Protein AF-A0A0L8L5D1-F1 (afdb_monomer_lite)

Structure (mmCIF, N/CA/C/O backbone):
data_AF-A0A0L8L5D1-F1
#
_entry.id   AF-A0A0L8L5D1-F1
#
loop_
_atom_site.group_PDB
_atom_site.id
_atom_site.type_symbol
_atom_site.label_atom_id
_atom_site.label_alt_id
_atom_site.label_comp_id
_atom_site.label_asym_id
_atom_site.label_entity_id
_atom_site.label_seq_id
_atom_site.pdbx_PDB_ins_code
_atom_site.Cartn_x
_atom_site.Cartn_y
_atom_site.Cartn_z
_atom_site.occupancy
_atom_site.B_iso_or_equiv
_atom_site.auth_seq_id
_atom_site.auth_comp_id
_atom_site.auth_asym_id
_atom_site.auth_atom_id
_atom_site.pdbx_PDB_model_num
ATOM 1 N N . MET A 1 1 ? 8.737 0.289 17.041 1.00 40.00 1 MET A N 1
ATOM 2 C CA . MET A 1 1 ? 8.626 -1.173 17.223 1.00 40.00 1 MET A CA 1
ATOM 3 C C . MET A 1 1 ? 8.169 -1.711 15.880 1.00 40.00 1 MET A C 1
ATOM 5 O O . MET A 1 1 ? 7.091 -1.325 15.455 1.00 40.00 1 MET A O 1
ATOM 9 N N . ILE A 1 2 ? 9.018 -2.438 15.153 1.00 45.38 2 ILE A N 1
ATOM 10 C CA . ILE A 1 2 ? 8.610 -3.098 13.904 1.00 45.38 2 ILE A CA 1
ATOM 11 C C . ILE A 1 2 ? 7.934 -4.400 14.345 1.00 45.38 2 ILE A C 1
ATOM 13 O O . ILE A 1 2 ? 8.530 -5.145 15.118 1.00 45.38 2 ILE A O 1
ATOM 17 N N . GLY A 1 3 ? 6.663 -4.572 13.978 1.00 55.28 3 GLY A N 1
ATOM 18 C CA . GLY A 1 3 ? 5.807 -5.661 14.449 1.00 55.28 3 GLY A CA 1
ATOM 19 C C . GLY A 1 3 ? 6.296 -7.039 14.019 1.00 55.28 3 GLY A C 1
ATOM 20 O O . GLY A 1 3 ? 6.931 -7.182 12.976 1.00 55.28 3 GLY A O 1
ATOM 21 N N . GLU A 1 4 ? 5.996 -8.046 14.832 1.00 66.75 4 GLU A N 1
ATOM 22 C CA . GLU A 1 4 ? 6.260 -9.446 14.509 1.00 66.75 4 GLU A CA 1
ATOM 23 C C . GLU A 1 4 ? 5.392 -9.883 13.317 1.00 66.75 4 GLU A C 1
ATOM 25 O O . GLU A 1 4 ? 4.226 -9.479 13.196 1.00 66.75 4 GLU A O 1
ATOM 30 N N . THR A 1 5 ? 5.969 -10.695 12.427 1.00 70.81 5 THR A N 1
ATOM 31 C CA . THR A 1 5 ? 5.208 -11.393 11.386 1.00 70.81 5 THR A CA 1
ATOM 32 C C . THR A 1 5 ? 4.150 -12.264 12.058 1.00 70.81 5 THR A C 1
ATOM 34 O O . THR A 1 5 ? 4.459 -12.998 12.997 1.00 70.81 5 THR A O 1
ATOM 37 N N . THR A 1 6 ? 2.903 -12.179 11.599 1.00 71.44 6 THR A N 1
ATOM 38 C CA . THR A 1 6 ? 1.758 -12.850 12.222 1.00 71.44 6 THR A CA 1
ATOM 39 C C . THR A 1 6 ? 0.976 -13.672 11.206 1.00 71.44 6 THR A C 1
ATOM 41 O O . THR A 1 6 ? 0.860 -13.294 10.039 1.00 71.44 6 THR A O 1
ATOM 44 N N . GLU A 1 7 ? 0.403 -14.794 11.645 1.00 77.12 7 GLU A N 1
ATOM 45 C CA . GLU A 1 7 ? -0.568 -15.520 10.830 1.00 77.12 7 GLU A CA 1
ATOM 46 C C . GLU A 1 7 ? -1.832 -14.669 10.682 1.00 77.12 7 GLU A C 1
ATOM 48 O O . GLU A 1 7 ? -2.604 -14.488 11.624 1.00 77.12 7 GLU A O 1
ATOM 53 N N . TYR A 1 8 ? -2.061 -14.157 9.476 1.00 83.44 8 TYR A N 1
ATOM 54 C CA . TYR A 1 8 ? -3.227 -13.341 9.169 1.00 83.44 8 TYR A CA 1
ATOM 55 C C . TYR A 1 8 ? -4.131 -14.022 8.150 1.00 83.44 8 TYR A C 1
ATOM 57 O O . TYR A 1 8 ? -3.659 -14.545 7.138 1.00 83.44 8 TYR A O 1
ATOM 65 N N . ARG A 1 9 ? -5.444 -13.986 8.405 1.00 84.25 9 ARG A N 1
ATOM 66 C CA . ARG A 1 9 ? -6.474 -14.483 7.488 1.00 84.25 9 ARG A CA 1
ATOM 67 C C . ARG A 1 9 ? -7.311 -13.321 6.978 1.00 84.25 9 ARG A C 1
ATOM 69 O O . ARG A 1 9 ? -8.238 -12.885 7.650 1.00 84.25 9 ARG A O 1
ATOM 76 N N . MET A 1 10 ? -6.994 -12.861 5.776 1.00 85.50 10 MET A N 1
ATOM 77 C CA . MET A 1 10 ? -7.782 -11.863 5.056 1.00 85.50 10 MET A CA 1
ATOM 78 C C . MET A 1 10 ? -9.143 -12.449 4.671 1.00 85.50 10 MET A C 1
ATOM 80 O O . MET A 1 10 ? -9.191 -13.558 4.143 1.00 85.50 10 MET A O 1
ATOM 84 N N . VAL A 1 11 ? -10.226 -11.699 4.876 1.00 83.06 11 VAL A N 1
ATOM 85 C CA . VAL A 1 11 ? -11.574 -12.032 4.401 1.00 83.06 11 VAL A CA 1
ATOM 86 C C . VAL A 1 11 ? -11.822 -11.342 3.064 1.00 83.06 11 VAL A C 1
ATOM 88 O O . VAL A 1 11 ? -11.838 -10.115 2.980 1.00 83.06 11 VAL A O 1
ATOM 91 N N . VAL A 1 12 ? -12.065 -12.139 2.027 1.00 75.06 12 VAL A N 1
ATOM 92 C CA . VAL A 1 12 ? -12.440 -11.679 0.685 1.00 75.06 12 VAL A CA 1
ATOM 93 C C . VAL A 1 12 ? -13.871 -12.145 0.404 1.00 75.06 12 VAL A C 1
ATOM 95 O O . VAL A 1 12 ? -14.215 -13.301 0.649 1.00 75.06 12 VAL A O 1
ATOM 98 N N . HIS A 1 13 ? -14.736 -11.235 -0.057 1.00 67.00 13 HIS A N 1
ATOM 99 C CA . HIS A 1 13 ? -16.144 -11.517 -0.388 1.00 67.00 13 HIS A CA 1
ATOM 100 C C . HIS A 1 13 ? -16.945 -12.250 0.711 1.00 67.00 13 HIS A C 1
ATOM 102 O O . HIS A 1 13 ? -17.758 -13.123 0.427 1.00 67.00 13 HIS A O 1
ATOM 108 N N . GLY A 1 14 ? -16.731 -11.886 1.978 1.00 59.34 14 GLY A N 1
ATOM 109 C CA . GLY A 1 14 ? -17.572 -12.304 3.107 1.00 59.34 14 GLY A CA 1
ATOM 110 C C . GLY A 1 14 ? -17.258 -13.670 3.725 1.00 59.34 14 GLY A C 1
ATOM 111 O O . GLY A 1 14 ? -17.608 -13.869 4.882 1.00 59.34 14 GLY A O 1
ATOM 112 N N . GLU A 1 15 ? -16.563 -14.581 3.033 1.00 60.88 15 GLU A N 1
ATOM 113 C CA . GLU A 1 15 ? -16.308 -15.933 3.573 1.00 60.88 15 GLU A CA 1
ATOM 114 C C . GLU A 1 15 ? -14.937 -16.533 3.223 1.00 60.88 15 GLU A C 1
ATOM 116 O O . GLU A 1 15 ? -14.437 -17.378 3.972 1.00 60.88 15 GLU A O 1
ATOM 121 N N . GLN A 1 16 ? -14.282 -16.112 2.134 1.00 65.25 16 GLN A N 1
ATOM 122 C CA . GLN A 1 16 ? -12.987 -16.688 1.770 1.00 65.25 16 GLN A CA 1
ATOM 123 C C . GLN A 1 16 ? -11.878 -16.126 2.652 1.00 65.25 16 GLN A C 1
ATOM 125 O O . GLN A 1 16 ? -11.657 -14.918 2.701 1.00 65.25 16 GLN A O 1
ATOM 130 N N . ARG A 1 17 ? -11.175 -17.028 3.344 1.00 72.44 17 ARG A N 1
ATOM 131 C CA . ARG A 1 17 ? -10.034 -16.706 4.200 1.00 72.44 17 ARG A CA 1
ATOM 132 C C . ARG A 1 17 ? -8.734 -17.051 3.490 1.00 72.44 17 ARG A C 1
ATOM 134 O O . ARG A 1 17 ? -8.487 -18.220 3.207 1.00 72.44 17 ARG A O 1
ATOM 141 N N . TYR A 1 18 ? -7.900 -16.045 3.265 1.00 76.69 18 TYR A N 1
ATOM 142 C CA . TYR A 1 18 ? -6.585 -16.198 2.649 1.00 76.69 18 TYR A CA 1
ATOM 143 C C . TYR A 1 18 ? -5.491 -15.961 3.679 1.00 76.69 18 TYR A C 1
ATOM 145 O O . TYR A 1 18 ? -5.467 -14.914 4.327 1.00 76.69 18 TYR A O 1
ATOM 153 N N . THR A 1 19 ? -4.589 -16.931 3.823 1.00 81.56 19 THR A N 1
ATOM 154 C CA . THR A 1 19 ? -3.395 -16.770 4.656 1.00 81.56 19 THR A CA 1
ATOM 155 C C . THR A 1 19 ? -2.432 -15.810 3.973 1.00 81.56 19 THR A C 1
ATOM 157 O O . THR A 1 19 ? -2.063 -16.032 2.820 1.00 81.56 19 THR A O 1
ATOM 160 N N . VAL A 1 20 ? -2.003 -14.769 4.687 1.00 85.00 20 VAL A N 1
ATOM 161 C CA . VAL A 1 20 ? -0.993 -13.827 4.197 1.00 85.00 20 VAL A CA 1
ATOM 162 C C . VAL A 1 20 ? 0.320 -14.074 4.950 1.00 85.00 20 VAL A C 1
ATOM 164 O O . VAL A 1 20 ? 0.371 -13.786 6.145 1.00 85.00 20 VAL A O 1
ATOM 167 N N . PRO A 1 21 ? 1.355 -14.640 4.296 1.00 71.69 21 PRO A N 1
ATOM 168 C CA . PRO A 1 21 ? 2.556 -15.138 4.976 1.00 71.69 21 PRO A CA 1
ATOM 169 C C . PRO A 1 21 ? 3.425 -14.035 5.600 1.00 71.69 21 PRO A C 1
ATOM 171 O O . PRO A 1 21 ? 4.109 -14.298 6.582 1.00 71.69 21 PRO A O 1
ATOM 174 N N . ASP A 1 22 ? 3.338 -12.803 5.091 1.00 81.75 22 ASP A N 1
ATOM 175 C CA . ASP A 1 22 ? 4.170 -11.667 5.514 1.00 81.75 22 ASP A CA 1
ATOM 176 C C . ASP A 1 22 ? 3.340 -10.520 6.111 1.00 81.75 22 ASP A C 1
ATOM 178 O O . ASP A 1 22 ? 3.638 -9.336 5.939 1.00 81.75 22 ASP A O 1
ATOM 182 N N . ALA A 1 23 ? 2.240 -10.863 6.782 1.00 91.25 23 ALA A N 1
ATOM 183 C CA . ALA A 1 23 ? 1.441 -9.888 7.504 1.00 91.25 23 ALA A CA 1
ATOM 184 C C . ALA A 1 23 ? 2.157 -9.436 8.783 1.00 91.25 23 ALA A C 1
ATOM 186 O O . ALA A 1 23 ? 2.740 -10.240 9.506 1.00 91.25 23 ALA A O 1
ATOM 187 N N . ILE A 1 24 ? 2.092 -8.142 9.081 1.00 93.69 24 ILE A N 1
ATOM 188 C CA . ILE A 1 24 ? 2.806 -7.511 10.190 1.00 93.69 24 ILE A CA 1
ATOM 189 C C . ILE A 1 24 ? 1.785 -6.920 11.149 1.00 93.69 24 ILE A C 1
ATOM 191 O O . ILE A 1 24 ? 1.000 -6.053 10.759 1.00 93.69 24 ILE A O 1
ATOM 195 N N . GLN A 1 25 ? 1.816 -7.324 12.419 1.00 94.62 25 GLN A N 1
ATOM 196 C CA . GLN A 1 25 ? 1.005 -6.669 13.446 1.00 94.62 25 GLN A CA 1
ATOM 197 C C . GLN A 1 25 ? 1.580 -5.274 13.740 1.00 94.62 25 GLN A C 1
ATOM 199 O O . GLN A 1 25 ? 2.510 -5.120 14.529 1.00 94.62 25 GLN A O 1
ATOM 204 N N . ALA A 1 26 ? 1.045 -4.240 13.093 1.00 94.88 26 ALA A N 1
ATOM 205 C CA . ALA A 1 26 ? 1.592 -2.886 13.171 1.00 94.88 26 ALA A CA 1
ATOM 206 C C . ALA A 1 26 ? 1.163 -2.132 14.447 1.00 94.88 26 ALA A C 1
ATOM 208 O O . ALA A 1 26 ? 1.912 -1.297 14.952 1.00 94.88 26 ALA A O 1
ATOM 209 N N . ALA A 1 27 ? -0.022 -2.440 14.980 1.00 95.94 27 ALA A N 1
ATOM 210 C CA . ALA A 1 27 ? -0.544 -1.957 16.264 1.00 95.94 27 ALA A CA 1
ATOM 211 C C . ALA A 1 27 ? -1.617 -2.936 16.783 1.00 95.94 27 ALA A C 1
ATOM 213 O O . ALA A 1 27 ? -2.101 -3.738 15.987 1.00 95.94 27 ALA A O 1
ATOM 214 N N . PRO A 1 28 ? -2.025 -2.920 18.068 1.00 95.25 28 PRO A N 1
ATOM 215 C CA . PRO A 1 28 ? -3.078 -3.812 18.564 1.00 95.25 28 PRO A CA 1
ATOM 216 C C . PRO A 1 28 ? -4.349 -3.759 17.701 1.00 95.25 28 PRO A C 1
ATOM 218 O O . PRO A 1 28 ? -4.919 -2.691 17.499 1.00 95.25 28 PRO A O 1
ATOM 221 N N . GLY A 1 29 ? -4.764 -4.912 17.165 1.00 94.62 29 GLY A N 1
ATOM 222 C CA . GLY A 1 29 ? -5.951 -5.033 16.310 1.00 94.62 29 GLY A CA 1
ATOM 223 C C . GLY A 1 29 ? -5.772 -4.613 14.842 1.00 94.62 29 GLY A C 1
ATOM 224 O O . GLY A 1 29 ? -6.668 -4.852 14.032 1.00 94.62 29 GLY A O 1
ATOM 225 N N . LEU A 1 30 ? -4.610 -4.052 14.483 1.00 96.81 30 LEU A N 1
ATOM 226 C CA . LEU A 1 30 ? -4.277 -3.563 13.142 1.00 96.81 30 LEU A CA 1
ATOM 227 C C . LEU A 1 30 ? -3.089 -4.313 12.533 1.00 96.81 30 LEU A C 1
ATOM 229 O O . LEU A 1 30 ? -2.010 -4.412 13.125 1.00 96.81 30 LEU A O 1
ATOM 233 N N . VAL A 1 31 ? -3.274 -4.783 11.306 1.00 95.94 31 VAL A N 1
ATOM 234 C CA . VAL A 1 31 ? -2.303 -5.586 10.560 1.00 95.94 31 VAL A CA 1
ATOM 235 C C . VAL A 1 31 ? -1.975 -4.888 9.245 1.00 95.94 31 VAL A C 1
ATOM 237 O O . VAL A 1 31 ? -2.877 -4.455 8.539 1.00 95.94 31 VAL A O 1
ATOM 240 N N . VAL A 1 32 ? -0.697 -4.785 8.890 1.00 95.50 32 VAL A N 1
ATOM 241 C CA . VAL A 1 32 ? -0.258 -4.332 7.562 1.00 95.50 32 VAL A CA 1
ATOM 242 C C . VAL A 1 32 ? 0.151 -5.546 6.754 1.00 95.50 32 VAL A C 1
ATOM 244 O O . VAL A 1 32 ? 0.928 -6.371 7.228 1.00 95.50 32 VAL A O 1
ATOM 247 N N . PHE A 1 33 ? -0.360 -5.666 5.536 1.00 93.31 33 PHE A N 1
ATOM 248 C CA . PHE A 1 33 ? -0.059 -6.809 4.684 1.00 93.31 33 PHE A CA 1
ATOM 249 C C . PHE A 1 33 ? -0.107 -6.439 3.205 1.00 93.31 33 PHE A C 1
ATOM 251 O O . PHE A 1 33 ? -0.739 -5.455 2.818 1.00 93.31 33 PHE A O 1
ATOM 258 N N . ARG A 1 34 ? 0.545 -7.246 2.368 1.00 91.06 34 ARG A N 1
ATOM 259 C CA . ARG A 1 34 ? 0.420 -7.151 0.914 1.00 91.06 34 ARG A CA 1
ATOM 260 C C . ARG A 1 34 ? -0.627 -8.147 0.420 1.00 91.06 34 ARG A C 1
ATOM 262 O O . ARG A 1 34 ? -0.609 -9.315 0.796 1.00 91.06 34 ARG A O 1
ATOM 269 N N . MET A 1 35 ? -1.529 -7.694 -0.440 1.00 89.31 35 MET A N 1
ATOM 270 C CA . MET A 1 35 ? -2.556 -8.521 -1.060 1.00 89.31 35 MET A CA 1
ATOM 271 C C . MET A 1 35 ? -1.914 -9.613 -1.943 1.00 89.31 35 MET A C 1
ATOM 273 O O . MET A 1 35 ? -1.084 -9.277 -2.798 1.00 89.31 35 MET A O 1
ATOM 277 N N . PRO A 1 36 ? -2.295 -10.893 -1.784 1.00 87.44 36 PRO A N 1
ATOM 278 C CA . PRO A 1 36 ? -1.802 -12.007 -2.601 1.00 87.44 36 PRO A CA 1
ATOM 279 C C . PRO A 1 36 ? -2.067 -11.829 -4.101 1.00 87.44 36 PRO A C 1
ATOM 281 O O . PRO A 1 36 ? -3.131 -11.340 -4.481 1.00 87.44 36 PRO A O 1
ATOM 284 N N . ASN A 1 37 ? -1.110 -12.201 -4.959 1.00 86.75 37 ASN A N 1
ATOM 285 C CA . ASN A 1 37 ? -1.153 -11.934 -6.409 1.00 86.75 37 ASN A CA 1
ATOM 286 C C . ASN A 1 37 ? -2.343 -12.587 -7.131 1.00 86.75 37 ASN A C 1
ATOM 288 O O . ASN A 1 37 ? -2.786 -12.076 -8.147 1.00 86.75 37 ASN A O 1
ATOM 292 N N . ASP A 1 38 ? -2.918 -13.658 -6.594 1.00 83.75 38 ASP A N 1
ATOM 293 C CA . ASP A 1 38 ? -4.122 -14.301 -7.129 1.00 83.75 38 ASP A CA 1
ATOM 294 C C . ASP A 1 38 ? -5.424 -13.535 -6.811 1.00 83.75 38 ASP A C 1
ATOM 296 O O . ASP A 1 38 ? -6.502 -13.935 -7.249 1.00 83.75 38 ASP A O 1
ATOM 300 N N . GLN A 1 39 ? -5.336 -12.424 -6.071 1.00 85.50 39 GLN A N 1
ATOM 301 C CA . GLN A 1 39 ? -6.468 -11.589 -5.673 1.00 85.50 39 GLN A CA 1
ATOM 302 C C . GLN A 1 39 ? -6.459 -10.229 -6.383 1.00 85.50 39 GLN A C 1
ATOM 304 O O . GLN A 1 39 ? -5.442 -9.525 -6.410 1.00 85.50 39 GLN A O 1
ATOM 309 N N . SER A 1 40 ? -7.631 -9.841 -6.904 1.00 84.12 40 SER A N 1
ATOM 310 C CA . SER A 1 40 ? -7.930 -8.535 -7.515 1.00 84.12 40 SER A CA 1
ATOM 311 C C . SER A 1 40 ? -6.864 -8.055 -8.507 1.00 84.12 40 SER A C 1
ATOM 313 O O . SER A 1 40 ? -6.131 -7.103 -8.234 1.00 84.12 40 SER A O 1
ATOM 315 N N . ILE A 1 41 ? -6.807 -8.703 -9.676 1.00 88.81 41 ILE A N 1
ATOM 316 C CA . ILE A 1 41 ? -5.770 -8.481 -10.701 1.00 88.81 41 ILE A CA 1
ATOM 317 C C . ILE A 1 41 ? -5.639 -7.031 -11.179 1.00 88.81 41 ILE A C 1
ATOM 319 O O . ILE A 1 41 ? -4.551 -6.622 -11.551 1.00 88.81 41 ILE A O 1
ATOM 323 N N . ASN A 1 42 ? -6.724 -6.256 -11.111 1.00 89.94 42 ASN A N 1
ATOM 324 C CA . ASN A 1 42 ? -6.803 -4.871 -11.583 1.00 89.94 42 ASN A CA 1
ATOM 325 C C . ASN A 1 42 ? -6.544 -3.841 -10.465 1.00 89.94 42 ASN A C 1
ATOM 327 O O . ASN A 1 42 ? -6.757 -2.647 -10.666 1.00 89.94 42 ASN A O 1
ATOM 331 N N . CYS A 1 43 ? -6.182 -4.281 -9.256 1.00 89.69 43 CYS A N 1
ATOM 332 C CA . CYS A 1 43 ? -5.966 -3.392 -8.119 1.00 89.69 43 CYS A CA 1
ATOM 333 C C . CYS A 1 43 ? -4.461 -3.155 -7.903 1.00 89.69 43 CYS A C 1
ATOM 335 O O . CYS A 1 43 ? -3.776 -4.063 -7.416 1.00 89.69 43 CYS A O 1
ATOM 337 N N . PRO A 1 44 ? -3.940 -1.956 -8.235 1.00 90.31 44 PRO A N 1
ATOM 338 C CA . PRO A 1 44 ? -2.517 -1.651 -8.105 1.00 90.31 44 PRO A CA 1
ATOM 339 C C . PRO A 1 44 ? -2.110 -1.341 -6.657 1.00 90.31 44 PRO A C 1
ATOM 341 O O . PRO A 1 44 ? -0.950 -1.536 -6.303 1.00 90.31 44 PRO A O 1
ATOM 344 N N . ALA A 1 45 ? -3.036 -0.901 -5.799 1.00 91.88 45 ALA A N 1
ATOM 345 C CA . ALA A 1 45 ? -2.785 -0.677 -4.376 1.00 91.88 45 ALA A CA 1
ATOM 346 C C . ALA A 1 45 ? -2.743 -2.023 -3.634 1.00 91.88 45 ALA A C 1
ATOM 348 O O . ALA A 1 45 ? -3.750 -2.550 -3.142 1.00 91.88 45 ALA A O 1
ATOM 349 N N . ARG A 1 46 ? -1.553 -2.633 -3.630 1.00 91.81 46 ARG A N 1
ATOM 350 C CA . ARG A 1 46 ? -1.342 -3.979 -3.086 1.00 91.81 46 ARG A CA 1
ATOM 351 C C . ARG A 1 46 ? -1.174 -3.976 -1.572 1.00 91.81 46 ARG A C 1
ATOM 353 O O . ARG A 1 46 ? -1.485 -4.990 -0.956 1.00 91.81 46 ARG A O 1
ATOM 360 N N . TRP A 1 47 ? -0.714 -2.887 -0.963 1.00 93.56 47 TRP A N 1
ATOM 361 C CA . TRP A 1 47 ? -0.562 -2.809 0.489 1.00 93.56 47 TRP A CA 1
ATOM 362 C C . TRP A 1 47 ? -1.890 -2.458 1.156 1.00 93.56 47 TRP A C 1
ATOM 364 O O . TRP A 1 47 ? -2.656 -1.633 0.664 1.00 93.56 47 TRP A O 1
ATOM 374 N N . ARG A 1 48 ? -2.189 -3.122 2.270 1.00 94.44 48 ARG A N 1
ATOM 375 C CA . ARG A 1 48 ? -3.460 -3.025 2.987 1.00 94.44 48 ARG A CA 1
ATOM 376 C C . ARG A 1 48 ? -3.217 -2.807 4.466 1.00 94.44 48 ARG A C 1
ATOM 378 O O . ARG A 1 48 ? -2.298 -3.388 5.042 1.00 94.44 48 ARG A O 1
ATOM 385 N N . ILE A 1 49 ? -4.111 -2.038 5.073 1.00 96.50 49 ILE A N 1
ATOM 386 C CA . ILE A 1 49 ? -4.310 -2.024 6.517 1.00 96.50 49 ILE A CA 1
ATOM 387 C C . ILE A 1 49 ? -5.551 -2.864 6.800 1.00 96.50 49 ILE A C 1
ATOM 389 O O . ILE A 1 49 ? -6.638 -2.546 6.322 1.00 96.50 49 ILE A O 1
ATOM 393 N N . GLY A 1 50 ? -5.384 -3.950 7.540 1.00 94.81 50 GLY A N 1
ATOM 394 C CA . GLY A 1 50 ? -6.435 -4.875 7.932 1.00 94.81 50 GLY A CA 1
ATOM 395 C C . GLY A 1 50 ? -6.775 -4.784 9.410 1.00 94.81 50 GLY A C 1
ATOM 396 O O . GLY A 1 50 ? -5.911 -4.561 10.256 1.00 94.81 50 GLY A O 1
ATOM 397 N N . HIS A 1 51 ? -8.040 -5.028 9.716 1.00 94.81 51 HIS A N 1
ATOM 398 C CA . HIS A 1 51 ? -8.496 -5.403 11.042 1.00 94.81 51 HIS A CA 1
ATOM 399 C C . HIS A 1 51 ? -8.083 -6.847 11.346 1.00 94.81 51 HIS A C 1
ATOM 401 O O . HIS A 1 51 ? -8.035 -7.678 10.431 1.00 94.81 51 HIS A O 1
ATOM 407 N N . HIS A 1 52 ? -7.837 -7.165 12.616 1.00 91.62 52 HIS A N 1
ATOM 408 C CA . HIS A 1 52 ? -7.455 -8.509 13.061 1.00 91.62 52 HIS A CA 1
ATOM 409 C C . HIS A 1 52 ? -8.494 -9.600 12.724 1.00 91.62 52 HIS A C 1
ATOM 411 O O . HIS A 1 52 ? -8.112 -10.750 12.523 1.00 91.62 52 HIS A O 1
ATOM 417 N N . ASP A 1 53 ? -9.767 -9.237 12.535 1.00 90.12 53 ASP A N 1
ATOM 418 C CA . ASP A 1 53 ? -10.816 -10.154 12.045 1.00 90.12 53 ASP A CA 1
ATOM 419 C C . ASP A 1 53 ? -10.750 -10.451 10.533 1.00 90.12 53 ASP A C 1
ATOM 421 O O . ASP A 1 53 ? -11.586 -11.179 9.994 1.00 90.12 53 ASP A O 1
ATOM 425 N N . GLY A 1 54 ? -9.776 -9.882 9.819 1.00 88.69 54 GLY A N 1
ATOM 426 C CA . GLY A 1 54 ? -9.521 -10.178 8.408 1.00 88.69 54 GLY A CA 1
ATOM 427 C C . GLY A 1 54 ? -10.052 -9.147 7.411 1.00 88.69 54 GLY A C 1
ATOM 428 O O . GLY A 1 54 ? -9.794 -9.270 6.215 1.00 88.69 54 GLY A O 1
ATOM 429 N N . ARG A 1 55 ? -10.793 -8.129 7.858 1.00 89.75 55 ARG A N 1
ATOM 430 C CA . ARG A 1 55 ? -11.368 -7.105 6.969 1.00 89.75 55 ARG A CA 1
ATOM 431 C C . ARG A 1 55 ? -10.361 -6.009 6.646 1.00 89.75 55 ARG A C 1
ATOM 433 O O . ARG A 1 55 ? -9.672 -5.531 7.540 1.00 89.75 55 ARG A O 1
ATOM 440 N N . ALA A 1 56 ? -10.314 -5.567 5.393 1.00 91.94 56 ALA A N 1
ATOM 441 C CA . ALA A 1 56 ? -9.516 -4.406 5.009 1.00 91.94 56 ALA A CA 1
ATOM 442 C C . ALA A 1 56 ? -10.176 -3.103 5.494 1.00 91.94 56 ALA A C 1
ATOM 444 O O . ALA A 1 56 ? -11.380 -2.918 5.335 1.00 91.94 56 ALA A O 1
ATOM 445 N N . ILE A 1 57 ? -9.369 -2.210 6.063 1.00 94.75 57 ILE A N 1
ATOM 446 C CA . ILE A 1 57 ? -9.742 -0.857 6.496 1.00 94.75 57 ILE A CA 1
ATOM 447 C C . ILE A 1 57 ? -9.313 0.162 5.438 1.00 94.75 57 ILE A C 1
ATOM 449 O O . ILE A 1 57 ? -10.084 1.049 5.104 1.00 94.75 57 ILE A O 1
ATOM 453 N N . ALA A 1 58 ? -8.095 0.038 4.903 1.00 95.94 58 ALA A N 1
ATOM 454 C CA . ALA A 1 58 ? -7.559 0.951 3.893 1.00 95.94 58 ALA A CA 1
ATOM 455 C C . ALA A 1 58 ? -6.561 0.245 2.963 1.00 95.94 58 ALA A C 1
ATOM 457 O O . ALA A 1 58 ? -6.066 -0.846 3.274 1.00 95.94 58 ALA A O 1
ATOM 458 N N . GLU A 1 59 ? -6.255 0.873 1.830 1.00 95.00 59 GLU A N 1
ATOM 459 C CA . GLU A 1 59 ? -5.230 0.442 0.874 1.00 95.00 59 GLU A CA 1
ATOM 460 C C . GLU A 1 59 ? -4.200 1.533 0.598 1.00 95.00 59 GLU A C 1
ATOM 462 O O . GLU A 1 59 ? -4.505 2.711 0.726 1.00 95.00 59 GLU A O 1
ATOM 467 N N . ALA A 1 60 ? -2.989 1.132 0.219 1.00 94.25 60 ALA A N 1
ATOM 468 C CA . ALA A 1 60 ? -1.904 2.028 -0.149 1.00 94.25 60 ALA A CA 1
ATOM 469 C C . ALA A 1 60 ? -1.069 1.436 -1.292 1.00 94.25 60 ALA A C 1
ATOM 471 O O . ALA A 1 60 ? -0.959 0.214 -1.459 1.00 94.25 60 ALA A O 1
ATOM 472 N N . MET A 1 61 ? -0.440 2.318 -2.068 1.00 91.00 61 MET A N 1
ATOM 473 C CA . MET A 1 61 ? 0.486 1.927 -3.135 1.00 91.00 61 MET A CA 1
ATOM 474 C C . MET A 1 61 ? 1.796 1.367 -2.579 1.00 91.00 61 MET A C 1
ATOM 476 O O . MET A 1 61 ? 2.320 0.396 -3.119 1.00 91.00 61 MET A O 1
ATOM 480 N N . ARG A 1 62 ? 2.297 1.952 -1.485 1.00 91.00 62 ARG A N 1
ATOM 481 C CA . ARG A 1 62 ? 3.583 1.613 -0.866 1.00 91.00 62 ARG A CA 1
ATOM 482 C C . ARG A 1 62 ? 3.396 1.098 0.554 1.00 91.00 62 ARG A C 1
ATOM 484 O O . ARG A 1 62 ? 2.476 1.502 1.268 1.00 91.00 62 ARG A O 1
ATOM 491 N N . ARG A 1 63 ? 4.333 0.256 0.995 1.00 91.75 63 ARG A N 1
ATOM 492 C CA . ARG A 1 63 ? 4.361 -0.291 2.358 1.00 91.75 63 ARG A CA 1
ATOM 493 C C . ARG A 1 63 ? 4.410 0.810 3.414 1.00 91.75 63 ARG A C 1
ATOM 495 O O . ARG A 1 63 ? 3.661 0.770 4.384 1.00 91.75 63 ARG A O 1
ATOM 502 N N . GLU A 1 64 ? 5.293 1.785 3.229 1.00 92.44 64 GLU A N 1
ATOM 503 C CA . GLU A 1 64 ? 5.507 2.880 4.180 1.00 92.44 64 GLU A CA 1
ATOM 504 C C . GLU A 1 64 ? 4.241 3.701 4.427 1.00 92.44 64 GLU A C 1
ATOM 506 O O . GLU A 1 64 ? 3.964 4.098 5.558 1.00 92.44 64 GLU A O 1
ATOM 511 N N . ASP A 1 65 ? 3.456 3.928 3.377 1.00 95.00 65 ASP A N 1
ATOM 512 C CA . ASP A 1 65 ? 2.221 4.699 3.445 1.00 95.00 65 ASP A CA 1
ATOM 513 C C . ASP A 1 65 ? 1.154 3.952 4.254 1.00 95.00 65 ASP A C 1
ATOM 515 O O . ASP A 1 65 ? 0.529 4.546 5.132 1.00 95.00 65 ASP A O 1
ATOM 519 N N . ALA A 1 66 ? 1.064 2.623 4.116 1.00 95.38 66 ALA A N 1
ATOM 520 C CA . ALA A 1 66 ? 0.224 1.804 4.992 1.00 95.38 66 ALA A CA 1
ATOM 521 C C . ALA A 1 66 ? 0.627 1.931 6.477 1.00 95.38 66 ALA A C 1
ATOM 523 O O . ALA A 1 66 ? -0.238 2.036 7.347 1.00 95.38 66 ALA A O 1
ATOM 524 N N . PHE A 1 67 ? 1.927 1.989 6.797 1.00 95.88 67 PHE A N 1
ATOM 525 C CA . PHE A 1 67 ? 2.382 2.214 8.178 1.00 95.88 67 PHE A CA 1
ATOM 526 C C . PHE A 1 67 ? 2.070 3.628 8.688 1.00 95.88 67 PHE A C 1
ATOM 528 O O . PHE A 1 67 ? 1.683 3.781 9.850 1.00 95.88 67 PHE A O 1
ATOM 535 N N . LYS A 1 68 ? 2.175 4.659 7.839 1.00 96.75 68 LYS A N 1
ATOM 536 C CA . LYS A 1 68 ? 1.718 6.019 8.180 1.00 96.75 68 LYS A CA 1
ATOM 537 C C . LYS A 1 68 ? 0.209 6.035 8.447 1.00 96.75 68 LYS A C 1
ATOM 539 O O . LYS A 1 68 ? -0.231 6.647 9.419 1.00 96.75 68 LYS A O 1
ATOM 544 N N . GLY A 1 69 ? -0.576 5.306 7.652 1.00 97.56 69 GLY A N 1
ATOM 545 C CA . GLY A 1 69 ? -2.010 5.128 7.875 1.00 97.56 69 GLY A CA 1
ATOM 546 C C . GLY A 1 69 ? -2.327 4.451 9.213 1.00 97.56 69 GLY A C 1
ATOM 547 O O . GLY A 1 69 ? -3.223 4.899 9.927 1.00 97.56 69 GLY A O 1
ATOM 548 N N . VAL A 1 70 ? -1.551 3.440 9.625 1.00 97.94 70 VAL A N 1
ATOM 549 C CA . VAL A 1 70 ? -1.698 2.819 10.957 1.00 97.94 70 VAL A CA 1
ATOM 550 C C . VAL A 1 70 ? -1.479 3.830 12.079 1.00 97.94 70 VAL A C 1
ATOM 552 O O . VAL A 1 70 ? -2.253 3.835 13.035 1.00 97.94 70 VAL A O 1
ATOM 555 N N . ALA A 1 71 ? -0.478 4.707 11.972 1.00 97.62 71 ALA A N 1
ATOM 556 C CA . ALA A 1 71 ? -0.248 5.742 12.982 1.00 97.62 71 ALA A CA 1
ATOM 557 C C . ALA A 1 71 ? -1.480 6.651 13.154 1.00 97.62 71 ALA A C 1
ATOM 559 O O . ALA A 1 71 ? -1.921 6.883 14.278 1.00 97.62 71 ALA A O 1
ATOM 560 N N . ILE A 1 72 ? -2.114 7.058 12.048 1.00 97.56 72 ILE A N 1
ATOM 561 C CA . ILE A 1 72 ? -3.361 7.845 12.063 1.00 97.56 72 ILE A CA 1
ATOM 562 C C . ILE A 1 72 ? -4.504 7.078 12.744 1.00 97.56 72 ILE A C 1
ATOM 564 O O . ILE A 1 72 ? -5.263 7.653 13.529 1.00 97.56 72 ILE A O 1
ATOM 568 N N . LEU A 1 73 ? -4.641 5.779 12.460 1.00 97.00 73 LEU A N 1
ATOM 569 C CA . LEU A 1 73 ? -5.670 4.934 13.073 1.00 97.00 73 LEU A CA 1
ATOM 570 C C . LEU A 1 73 ? -5.464 4.799 14.585 1.00 97.00 73 LEU A C 1
ATOM 572 O O . LEU A 1 73 ? -6.440 4.866 15.332 1.00 97.00 73 LEU A O 1
ATOM 576 N N . VAL A 1 74 ? -4.222 4.672 15.049 1.00 96.75 74 VAL A N 1
ATOM 577 C CA . VAL A 1 74 ? -3.889 4.642 16.482 1.00 96.75 74 VAL A CA 1
ATOM 578 C C . VAL A 1 74 ? -4.212 5.983 17.149 1.00 96.75 74 VAL A C 1
ATOM 580 O O . VAL A 1 74 ? -4.846 6.017 18.203 1.00 96.75 74 VAL A O 1
ATOM 583 N N . GLU A 1 75 ? -3.851 7.097 16.514 1.00 96.38 75 GLU A N 1
ATOM 584 C CA . GLU A 1 75 ? -4.111 8.452 17.023 1.00 96.38 75 GLU A CA 1
ATOM 585 C C . GLU A 1 75 ? -5.602 8.825 17.052 1.00 96.38 75 GLU A C 1
ATOM 587 O O . GLU A 1 75 ? -5.993 9.775 17.732 1.00 96.38 75 GLU A O 1
ATOM 592 N N . SER A 1 76 ? -6.459 8.077 16.348 1.00 94.19 76 SER A N 1
ATOM 593 C CA . SER A 1 76 ? -7.909 8.300 16.362 1.00 94.19 76 SER A CA 1
ATOM 594 C C . SER A 1 76 ? -8.563 8.022 17.723 1.00 94.19 76 SER A C 1
ATOM 596 O O . SER A 1 76 ? -9.672 8.499 17.968 1.00 94.19 76 SER A O 1
ATOM 598 N N . GLY A 1 77 ? -7.899 7.256 18.599 1.00 92.81 77 GLY A N 1
ATOM 599 C CA . GLY A 1 77 ? -8.436 6.832 19.894 1.00 92.81 77 GLY A CA 1
ATOM 600 C C . GLY A 1 77 ? -9.494 5.724 19.815 1.00 92.81 77 GLY A C 1
ATOM 601 O O . GLY A 1 77 ? -10.095 5.390 20.835 1.00 92.81 77 GLY A O 1
ATOM 602 N N . ILE A 1 78 ? -9.735 5.157 18.628 1.00 94.75 78 ILE A N 1
ATOM 603 C CA . ILE A 1 78 ? -10.612 3.998 18.435 1.00 94.75 78 ILE A CA 1
ATOM 604 C C . ILE A 1 78 ? -9.893 2.735 18.931 1.00 94.75 78 ILE A C 1
ATOM 606 O O . ILE A 1 78 ? -8.731 2.497 18.605 1.00 94.75 78 ILE A O 1
ATOM 610 N N . ASP A 1 79 ? -10.595 1.910 19.709 1.00 95.44 79 ASP A N 1
ATOM 611 C CA . ASP A 1 79 ? -10.102 0.601 20.141 1.00 95.44 79 ASP A CA 1
ATOM 612 C C . ASP A 1 79 ? -10.280 -0.435 19.018 1.00 95.44 79 ASP A C 1
ATOM 614 O O . ASP A 1 79 ? -11.301 -1.116 18.930 1.00 95.44 79 ASP A O 1
ATOM 618 N N . TRP A 1 80 ? -9.270 -0.550 18.155 1.00 95.50 80 TRP A N 1
ATOM 619 C CA . TRP A 1 80 ? -9.228 -1.500 17.035 1.00 95.50 80 TRP A CA 1
ATOM 620 C C . TRP A 1 80 ? -9.064 -2.967 17.458 1.00 95.50 80 TRP A C 1
ATOM 622 O O . TRP A 1 80 ? -8.975 -3.840 16.603 1.00 95.50 80 TRP A O 1
ATOM 632 N N . THR A 1 81 ? -8.990 -3.262 18.761 1.00 95.69 81 THR A N 1
ATOM 633 C CA . THR A 1 81 ? -8.993 -4.648 19.263 1.00 95.69 81 THR A CA 1
ATOM 634 C C . THR A 1 81 ? -10.402 -5.214 19.424 1.00 95.69 81 THR A C 1
ATOM 636 O O . THR A 1 81 ? -10.563 -6.388 19.752 1.00 95.69 81 THR A O 1
ATOM 639 N N . ARG A 1 82 ? -11.429 -4.383 19.221 1.00 96.38 82 ARG A N 1
ATOM 640 C CA . ARG A 1 82 ? -12.836 -4.773 19.311 1.00 96.38 82 ARG A CA 1
ATOM 641 C C . ARG A 1 82 ? -13.337 -5.364 18.007 1.00 96.38 82 ARG A C 1
ATOM 643 O O . ARG A 1 82 ? -12.833 -5.033 16.943 1.00 96.38 82 ARG A O 1
ATOM 650 N N . ASP A 1 83 ? -14.351 -6.211 18.119 1.00 92.31 83 ASP A N 1
ATOM 651 C CA . ASP A 1 83 ? -15.012 -6.811 16.969 1.00 92.31 83 ASP A CA 1
ATOM 652 C C . ASP A 1 83 ? -15.722 -5.772 16.088 1.00 92.31 83 ASP A C 1
ATOM 654 O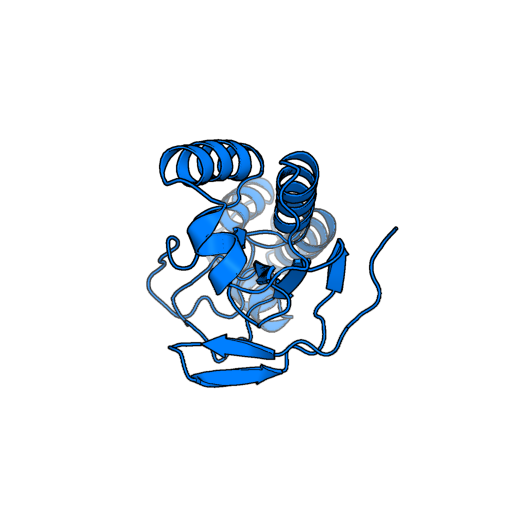 O . ASP A 1 83 ? -15.944 -4.610 16.449 1.00 92.31 83 ASP A O 1
ATOM 658 N N . GLU A 1 84 ? -16.086 -6.217 14.892 1.00 86.88 84 GLU A N 1
ATOM 659 C CA . GLU A 1 84 ? -16.784 -5.392 13.917 1.00 86.88 84 GLU A CA 1
ATOM 660 C C . GLU A 1 84 ? -18.099 -4.804 14.446 1.00 86.88 84 GLU A C 1
ATOM 662 O O . GLU A 1 84 ? -18.376 -3.632 14.186 1.00 86.88 84 GLU A O 1
ATOM 667 N N . ASP A 1 85 ? -18.896 -5.581 15.183 1.00 90.00 85 ASP A N 1
ATOM 668 C CA . ASP A 1 85 ? -20.198 -5.137 15.691 1.00 90.00 85 ASP A CA 1
ATOM 669 C C . ASP A 1 85 ? -20.030 -3.924 16.617 1.00 90.00 85 ASP A C 1
ATOM 671 O O . ASP A 1 85 ? -20.745 -2.924 16.498 1.00 90.00 85 ASP A O 1
ATOM 675 N N . TYR A 1 86 ? -19.026 -3.957 17.496 1.00 92.88 86 TYR A N 1
ATOM 676 C CA . TYR A 1 86 ? -18.668 -2.815 18.329 1.00 92.88 86 TYR A CA 1
ATOM 677 C C . TYR A 1 86 ? -18.208 -1.611 17.499 1.00 92.88 86 TYR A C 1
ATOM 679 O O . TYR A 1 86 ? -18.607 -0.473 17.781 1.00 92.88 86 TYR A O 1
ATOM 687 N N . LEU A 1 87 ? -17.363 -1.834 16.488 1.00 91.50 87 LEU A N 1
ATOM 688 C CA . LEU A 1 87 ? -16.828 -0.761 15.649 1.00 91.50 87 LEU A CA 1
ATOM 689 C C . LEU A 1 87 ? -17.932 -0.086 14.825 1.00 91.50 87 LEU A C 1
ATOM 691 O O . LEU A 1 87 ? -17.950 1.141 14.744 1.00 91.50 87 LEU A O 1
ATOM 695 N N . GLN A 1 88 ? -18.892 -0.844 14.289 1.00 88.19 88 GLN A N 1
ATOM 696 C CA . GLN A 1 88 ? -20.036 -0.300 13.548 1.00 88.19 88 GLN A CA 1
ATOM 697 C C . GLN A 1 88 ? -20.937 0.589 14.418 1.00 88.19 88 GLN A C 1
ATOM 699 O O . GLN A 1 88 ? -21.486 1.577 13.930 1.00 88.19 88 GLN A O 1
ATOM 704 N N . VAL A 1 89 ? -21.080 0.273 15.709 1.00 90.81 89 VAL A N 1
ATOM 705 C CA . VAL A 1 89 ? -21.863 1.089 16.653 1.00 90.81 89 VAL A CA 1
ATOM 706 C C . VAL A 1 89 ? -21.077 2.317 17.122 1.00 90.81 89 VAL A C 1
ATOM 708 O O . VAL A 1 89 ? -21.646 3.396 17.294 1.00 90.81 89 VAL A O 1
ATOM 711 N N . THR A 1 90 ? -19.768 2.166 17.327 1.00 89.25 90 THR A N 1
ATOM 712 C CA . THR A 1 90 ? -18.884 3.224 17.840 1.00 89.25 90 THR A CA 1
ATOM 713 C C . THR A 1 90 ? -18.540 4.275 16.783 1.00 89.25 90 THR A C 1
ATOM 715 O O . THR A 1 90 ? -18.467 5.472 17.080 1.00 89.25 90 THR A O 1
ATOM 718 N N . ILE A 1 91 ? -18.315 3.853 15.539 1.00 91.44 91 ILE A N 1
ATOM 719 C CA . ILE A 1 91 ? -17.844 4.724 14.463 1.00 91.44 91 ILE A CA 1
ATOM 720 C C . ILE A 1 91 ? -19.045 5.309 13.717 1.00 91.44 91 ILE A C 1
ATOM 722 O O . ILE A 1 91 ? -19.649 4.682 12.852 1.00 91.44 91 ILE A O 1
ATOM 726 N N . SER A 1 92 ? -19.366 6.570 14.010 1.00 92.31 92 SER A N 1
ATOM 727 C CA . SER A 1 92 ? -20.369 7.310 13.235 1.00 92.31 92 SER A CA 1
ATOM 728 C C . SER A 1 92 ? -19.903 7.571 11.796 1.00 92.31 92 SER A C 1
ATOM 730 O O . SER A 1 92 ? -18.706 7.690 11.531 1.00 92.31 92 SER A O 1
ATOM 732 N N . SER A 1 93 ? -20.838 7.804 10.869 1.00 89.00 93 SER A N 1
ATOM 7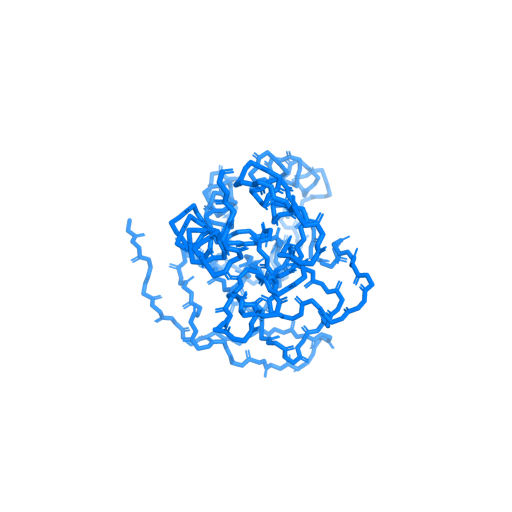33 C CA . SER A 1 93 ? -20.507 8.178 9.482 1.00 89.00 93 SER A CA 1
ATOM 734 C C . SER A 1 93 ? -19.651 9.450 9.392 1.00 89.00 93 SER A C 1
ATOM 736 O O . SER A 1 93 ? -18.814 9.576 8.500 1.00 89.00 93 SER A O 1
ATOM 738 N N . LYS A 1 94 ? -19.826 10.395 10.330 1.00 91.19 94 LYS A N 1
ATOM 739 C CA . LYS A 1 94 ? -18.976 11.591 10.415 1.00 91.19 94 LYS A CA 1
ATOM 740 C C . LYS A 1 94 ? -17.547 11.212 10.802 1.00 91.19 94 LYS A C 1
ATOM 742 O O . LYS A 1 94 ? -16.620 11.654 10.136 1.00 91.19 94 LYS A O 1
ATOM 747 N N . THR A 1 95 ? -17.389 10.376 11.828 1.00 91.69 95 THR A N 1
ATOM 748 C CA . THR A 1 95 ? -16.086 9.875 12.287 1.00 91.69 95 THR A CA 1
ATOM 749 C C . THR A 1 95 ? -15.367 9.112 11.179 1.00 91.69 95 THR A C 1
ATOM 751 O O . THR A 1 95 ? -14.194 9.370 10.942 1.00 91.69 95 THR A O 1
ATOM 754 N N . ALA A 1 96 ? -16.072 8.227 10.467 1.00 91.06 96 ALA A N 1
ATOM 755 C CA . ALA A 1 96 ? -15.514 7.470 9.349 1.00 91.06 96 ALA A CA 1
ATOM 756 C C . ALA A 1 96 ? -14.979 8.397 8.247 1.00 91.06 96 ALA A C 1
ATOM 758 O O . ALA A 1 96 ? -13.835 8.266 7.823 1.00 91.06 96 ALA A O 1
ATOM 759 N N . ARG A 1 97 ? -15.768 9.394 7.834 1.00 92.50 97 ARG A N 1
ATOM 760 C CA . ARG A 1 97 ? -15.348 10.369 6.820 1.00 92.50 97 ARG A CA 1
ATOM 761 C C . ARG A 1 97 ? -14.163 11.221 7.279 1.00 92.50 97 ARG A C 1
ATOM 763 O O . ARG A 1 97 ? -13.243 11.442 6.500 1.00 92.50 97 ARG A O 1
ATOM 770 N N . ASP A 1 98 ? -14.179 11.695 8.524 1.00 93.88 98 ASP A N 1
ATOM 771 C CA . ASP A 1 98 ? -13.075 12.483 9.082 1.00 93.88 98 ASP A CA 1
ATOM 772 C C . ASP A 1 98 ? -11.789 11.634 9.177 1.00 93.88 98 ASP A C 1
ATOM 774 O O . ASP A 1 98 ? -10.690 12.153 8.994 1.00 93.88 98 ASP A O 1
ATOM 778 N N . LEU A 1 99 ? -11.917 10.327 9.429 1.00 94.50 99 LEU A N 1
ATOM 779 C CA . LEU A 1 99 ? -10.804 9.381 9.450 1.00 94.50 99 LEU A CA 1
ATOM 780 C C . LEU A 1 99 ? -10.239 9.128 8.048 1.00 94.50 99 LEU A C 1
ATOM 782 O O . LEU A 1 99 ? -9.028 9.234 7.872 1.00 94.50 99 LEU A O 1
ATOM 786 N N . TYR A 1 100 ? -11.082 8.877 7.044 1.00 94.44 100 TYR A N 1
ATOM 787 C CA . TYR A 1 100 ? -10.616 8.707 5.662 1.00 94.44 100 TYR A CA 1
ATOM 788 C C . TYR A 1 100 ? -9.984 9.979 5.092 1.00 94.44 100 TYR A C 1
ATOM 790 O O . TYR A 1 100 ? -8.956 9.901 4.427 1.00 94.44 100 TYR A O 1
ATOM 798 N N . ALA A 1 101 ? -10.502 11.161 5.440 1.00 94.75 101 ALA A N 1
ATOM 799 C CA . ALA A 1 101 ? -9.858 12.426 5.085 1.00 94.75 101 ALA A CA 1
ATOM 800 C C . ALA A 1 101 ? -8.457 12.577 5.709 1.00 94.75 101 ALA A C 1
ATOM 802 O O . ALA A 1 101 ? -7.588 13.232 5.139 1.00 94.75 101 ALA A O 1
ATOM 803 N N . LYS A 1 102 ? -8.213 11.981 6.883 1.00 96.50 102 LYS A N 1
ATOM 804 C CA . LYS A 1 102 ? -6.867 11.931 7.470 1.00 96.50 102 LYS A CA 1
ATOM 805 C C . LYS A 1 102 ? -5.990 10.906 6.759 1.00 96.50 102 LYS A C 1
ATOM 807 O O . LYS A 1 102 ? -4.855 11.225 6.422 1.00 96.50 102 LYS A O 1
ATOM 812 N N . LEU A 1 103 ? -6.521 9.710 6.508 1.00 96.81 103 LEU A N 1
ATOM 813 C CA . LEU A 1 103 ? -5.820 8.633 5.806 1.00 96.81 103 LEU A CA 1
ATOM 814 C C . LEU A 1 103 ? -5.344 9.057 4.411 1.00 96.81 103 LEU A C 1
ATOM 816 O O . LEU A 1 103 ? -4.220 8.721 4.044 1.00 96.81 103 LEU A O 1
ATOM 820 N N . SER A 1 104 ? -6.104 9.889 3.692 1.00 95.06 104 SER A N 1
ATOM 821 C CA . SER A 1 104 ? -5.674 10.398 2.385 1.00 95.06 104 SER A CA 1
ATOM 822 C C . SER A 1 104 ? -4.399 11.251 2.454 1.00 95.06 104 SER A C 1
ATOM 824 O O . SER A 1 104 ? -3.624 11.267 1.503 1.00 95.06 104 SER A O 1
ATOM 826 N N . TYR A 1 105 ? -4.110 11.925 3.580 1.00 94.38 105 TYR A N 1
ATOM 827 C CA . TYR A 1 105 ? -2.825 12.627 3.758 1.00 94.38 105 TYR A CA 1
ATOM 828 C C . TYR A 1 105 ? -1.634 11.671 3.903 1.00 94.38 105 TYR A C 1
ATOM 830 O O . TYR A 1 105 ? -0.494 12.071 3.673 1.00 94.38 105 TYR A O 1
ATOM 838 N N . ALA A 1 106 ? -1.892 10.417 4.275 1.00 95.56 106 ALA A N 1
ATOM 839 C CA . ALA A 1 106 ? -0.917 9.336 4.295 1.00 95.56 106 ALA A CA 1
ATOM 840 C C . ALA A 1 106 ? -0.982 8.466 3.030 1.00 95.56 106 ALA A C 1
ATOM 842 O O . ALA A 1 106 ? -0.459 7.357 3.056 1.00 95.56 106 ALA A O 1
ATOM 843 N N . TRP A 1 107 ? -1.612 8.942 1.946 1.00 93.81 107 TRP A N 1
ATOM 844 C CA . TRP A 1 107 ? -1.752 8.197 0.686 1.00 93.81 107 TRP A CA 1
ATOM 845 C C . TRP A 1 107 ? -2.419 6.827 0.871 1.00 93.81 107 TRP A C 1
ATOM 847 O O . TRP A 1 107 ? -2.061 5.845 0.219 1.00 93.81 107 TRP A O 1
ATOM 857 N N . CYS A 1 108 ? -3.364 6.774 1.810 1.00 96.06 108 CYS A N 1
ATOM 858 C CA . CYS A 1 108 ? -4.209 5.621 2.055 1.00 96.06 108 CYS A CA 1
ATOM 859 C C . CYS A 1 108 ? -5.640 5.928 1.611 1.00 96.06 108 CYS A C 1
ATOM 861 O O . CYS A 1 108 ? -6.206 6.942 2.023 1.00 96.06 108 CYS A O 1
ATOM 863 N N . ASP A 1 109 ? -6.234 5.012 0.855 1.00 93.62 109 ASP A N 1
ATOM 864 C CA . ASP A 1 109 ? -7.583 5.141 0.306 1.00 93.62 109 ASP A CA 1
ATOM 865 C C . ASP A 1 109 ? -8.513 4.019 0.792 1.00 93.62 109 ASP A C 1
ATOM 867 O O . ASP A 1 109 ? -8.100 3.066 1.464 1.00 93.62 109 ASP A O 1
ATOM 871 N N . GLU A 1 110 ? -9.799 4.134 0.456 1.00 91.81 110 GLU A N 1
ATOM 872 C CA . GLU A 1 110 ? -10.783 3.087 0.725 1.00 91.81 110 GLU A CA 1
ATOM 873 C C . GLU A 1 110 ? -10.422 1.785 -0.016 1.00 91.81 110 GLU A C 1
ATOM 875 O O . GLU A 1 110 ? -9.968 1.824 -1.167 1.00 91.81 110 GLU A O 1
ATOM 880 N N . PRO A 1 111 ? -10.647 0.607 0.593 1.00 89.31 111 PRO A N 1
ATOM 881 C CA . PRO A 1 111 ? -10.384 -0.661 -0.067 1.00 89.31 111 PRO A CA 1
ATOM 882 C C . PRO A 1 111 ? -11.157 -0.821 -1.384 1.00 89.31 111 PRO A C 1
ATOM 884 O O . PRO A 1 111 ? -12.382 -0.747 -1.410 1.00 89.31 111 PRO A O 1
ATOM 887 N N . GLY A 1 112 ? -10.443 -1.111 -2.471 1.00 84.88 112 GLY A N 1
ATOM 888 C CA . GLY A 1 112 ? -11.014 -1.319 -3.801 1.00 84.88 112 GLY A CA 1
ATOM 889 C C . GLY A 1 112 ? -11.264 -0.026 -4.578 1.00 84.88 112 GLY A C 1
ATOM 890 O O . GLY A 1 112 ? -11.883 -0.084 -5.639 1.00 84.88 112 GLY A O 1
ATOM 891 N N . SER A 1 113 ? -10.800 1.122 -4.076 1.00 84.69 113 SER A N 1
ATOM 892 C CA . SER A 1 113 ? -10.932 2.413 -4.762 1.00 84.69 113 SER A CA 1
ATOM 893 C C . SER A 1 113 ? -9.998 2.539 -5.971 1.00 84.69 113 SER A C 1
ATOM 895 O O . SER A 1 113 ? -10.352 3.190 -6.956 1.00 84.69 113 SER A O 1
ATOM 897 N N . SER A 1 114 ? -8.843 1.871 -5.943 1.00 81.12 114 SER A N 1
ATOM 898 C CA . SER A 1 114 ? -7.875 1.883 -7.038 1.00 81.12 114 SER A CA 1
ATOM 899 C C . SER A 1 114 ? -8.204 0.837 -8.104 1.00 81.12 114 SER A C 1
ATOM 901 O O . SER A 1 114 ? -8.173 -0.369 -7.843 1.00 81.12 114 SER A O 1
ATOM 903 N N . TYR A 1 115 ? -8.428 1.297 -9.337 1.00 86.75 115 TYR A N 1
ATOM 904 C CA . TYR A 1 115 ? -8.600 0.448 -10.516 1.00 86.75 115 TYR A CA 1
ATOM 905 C C . TYR A 1 115 ? -7.588 0.808 -11.604 1.00 86.75 115 TYR A C 1
ATOM 907 O O . TYR A 1 115 ? -7.477 1.969 -12.001 1.00 86.75 115 TYR A O 1
ATOM 915 N N . MET A 1 116 ? -6.906 -0.204 -12.135 1.00 87.12 116 MET A N 1
ATOM 916 C CA . MET A 1 116 ? -6.060 -0.095 -13.316 1.00 87.12 116 MET A CA 1
ATOM 917 C C . MET A 1 116 ? -6.378 -1.245 -14.280 1.00 87.12 116 MET A C 1
ATOM 919 O O . MET A 1 116 ? -6.430 -2.396 -13.847 1.00 87.12 116 MET A O 1
ATOM 923 N N . PRO A 1 117 ? -6.625 -0.970 -15.573 1.00 85.31 117 PRO A N 1
ATOM 924 C CA . PRO A 1 117 ? -6.868 -2.031 -16.541 1.00 85.31 117 PRO A CA 1
ATOM 925 C C . PRO A 1 117 ? -5.604 -2.875 -16.756 1.00 85.31 117 PRO A C 1
ATOM 927 O O . PRO A 1 117 ? -4.526 -2.324 -16.961 1.00 85.31 117 PRO A O 1
ATOM 930 N N . GLY A 1 118 ? -5.765 -4.200 -16.784 1.00 86.62 118 GLY A N 1
ATOM 931 C CA . GLY A 1 118 ? -4.674 -5.151 -17.017 1.00 86.62 118 GLY A CA 1
ATOM 932 C C . GLY A 1 118 ? -4.232 -5.879 -15.747 1.00 86.62 118 GLY A C 1
ATOM 933 O O . GLY A 1 118 ? -4.754 -5.640 -14.663 1.00 86.62 118 GLY A O 1
ATOM 934 N N . ASP A 1 119 ? -3.278 -6.798 -15.898 1.00 88.88 119 ASP A N 1
ATOM 935 C CA . ASP A 1 119 ? -2.700 -7.519 -14.763 1.00 88.88 119 ASP A CA 1
ATOM 936 C C . ASP A 1 119 ? -1.665 -6.635 -14.056 1.00 88.88 119 ASP A C 1
ATOM 938 O O . ASP A 1 119 ? -0.572 -6.397 -14.567 1.00 88.88 119 ASP A O 1
ATOM 942 N N . VAL A 1 120 ? -2.036 -6.131 -12.879 1.00 89.12 120 VAL A N 1
ATOM 943 C CA . VAL A 1 120 ? -1.181 -5.299 -12.022 1.00 89.12 120 VAL A CA 1
ATOM 944 C C . VAL A 1 120 ? -0.823 -6.008 -10.716 1.00 89.12 120 VAL A C 1
ATOM 946 O O . VAL A 1 120 ? -0.461 -5.375 -9.721 1.00 89.12 120 VAL A O 1
ATOM 949 N N . THR A 1 121 ? -0.923 -7.338 -10.691 1.00 89.31 121 THR A N 1
ATOM 950 C CA . THR A 1 121 ? -0.700 -8.149 -9.484 1.00 89.31 121 THR A CA 1
ATOM 951 C C . THR A 1 121 ? 0.716 -8.010 -8.935 1.00 89.31 121 THR A C 1
ATOM 953 O O . THR A 1 121 ? 0.911 -8.029 -7.716 1.00 89.31 121 THR A O 1
ATOM 956 N N . HIS A 1 122 ? 1.692 -7.786 -9.816 1.00 88.31 122 HIS A N 1
ATOM 957 C CA . HIS A 1 122 ? 3.093 -7.556 -9.472 1.00 88.31 122 HIS A CA 1
ATOM 958 C C . HIS A 1 122 ? 3.397 -6.103 -9.097 1.00 88.31 122 HIS A C 1
ATOM 960 O O . HIS A 1 122 ? 4.543 -5.780 -8.826 1.00 88.31 122 HIS A O 1
ATOM 966 N N . ASN A 1 123 ? 2.415 -5.200 -9.034 1.00 90.25 123 ASN A N 1
ATOM 967 C CA . ASN A 1 123 ? 2.723 -3.820 -8.678 1.00 90.25 123 ASN A CA 1
ATOM 968 C C . ASN A 1 123 ? 3.387 -3.709 -7.290 1.00 90.25 123 ASN A C 1
ATOM 970 O O . ASN A 1 123 ? 2.981 -4.371 -6.328 1.00 90.25 123 ASN A O 1
ATOM 974 N N . GLY A 1 124 ? 4.426 -2.881 -7.204 1.00 88.12 124 GLY A N 1
ATOM 975 C CA . GLY A 1 124 ? 5.288 -2.751 -6.033 1.00 88.12 124 GLY A CA 1
ATOM 976 C C . GLY A 1 124 ? 6.186 -3.957 -5.764 1.00 88.12 124 GLY A C 1
ATOM 977 O O . GLY A 1 124 ? 6.650 -4.113 -4.641 1.00 88.12 124 GLY A O 1
ATOM 978 N N . THR A 1 125 ? 6.406 -4.821 -6.755 1.00 88.94 125 THR A N 1
ATOM 979 C CA . THR A 1 125 ? 7.415 -5.890 -6.735 1.00 88.94 125 THR A CA 1
ATOM 980 C C . THR A 1 125 ? 8.014 -6.011 -8.128 1.00 88.94 125 THR A C 1
ATOM 982 O O . THR A 1 125 ? 7.260 -6.077 -9.091 1.00 88.94 125 THR A O 1
ATOM 985 N N . TYR A 1 126 ? 9.333 -6.072 -8.263 1.00 88.50 126 TYR A N 1
ATOM 986 C CA . TYR A 1 126 ? 9.956 -6.270 -9.569 1.00 88.50 126 TYR A CA 1
ATOM 987 C 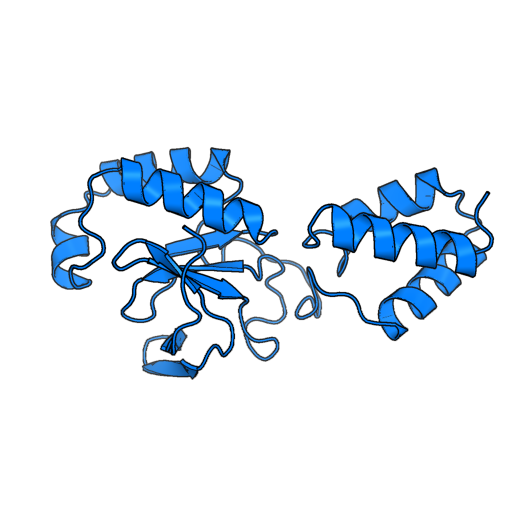C . TYR A 1 126 ? 10.697 -7.599 -9.631 1.00 88.50 126 TYR A C 1
ATOM 989 O O . TYR A 1 126 ? 11.301 -8.046 -8.656 1.00 88.50 126 TYR A O 1
ATOM 997 N N . THR A 1 127 ? 10.631 -8.237 -10.792 1.00 90.81 127 THR A N 1
ATOM 998 C CA . THR A 1 127 ? 11.419 -9.423 -11.118 1.00 90.81 127 THR A CA 1
ATOM 999 C C . THR A 1 127 ? 12.531 -9.063 -12.096 1.00 90.81 127 THR A C 1
ATOM 1001 O O . THR A 1 127 ? 12.471 -8.040 -12.781 1.00 90.81 127 THR A O 1
ATOM 1004 N N . ASP A 1 128 ? 13.537 -9.930 -12.211 1.00 93.19 128 ASP A N 1
ATOM 1005 C CA . ASP A 1 128 ? 14.576 -9.768 -13.234 1.00 93.19 128 ASP A CA 1
ATOM 1006 C C . ASP A 1 128 ? 13.975 -9.722 -14.650 1.00 93.19 128 ASP A C 1
ATOM 1008 O O . ASP A 1 128 ? 14.425 -8.943 -15.484 1.00 93.19 128 ASP A O 1
ATOM 1012 N N . ALA A 1 129 ? 12.895 -10.474 -14.898 1.00 92.38 129 ALA A N 1
ATOM 1013 C CA . ALA A 1 129 ? 12.182 -10.441 -16.172 1.00 92.38 129 ALA A CA 1
ATOM 1014 C C . ALA A 1 129 ? 11.499 -9.085 -16.436 1.00 92.38 129 ALA A C 1
ATOM 1016 O O . ALA A 1 129 ? 11.518 -8.610 -17.571 1.00 92.38 129 ALA A O 1
ATOM 1017 N N . ASP A 1 130 ? 10.931 -8.441 -15.406 1.00 92.00 130 ASP A N 1
ATOM 1018 C CA . ASP A 1 130 ? 10.338 -7.101 -15.539 1.00 92.00 130 ASP A CA 1
ATOM 1019 C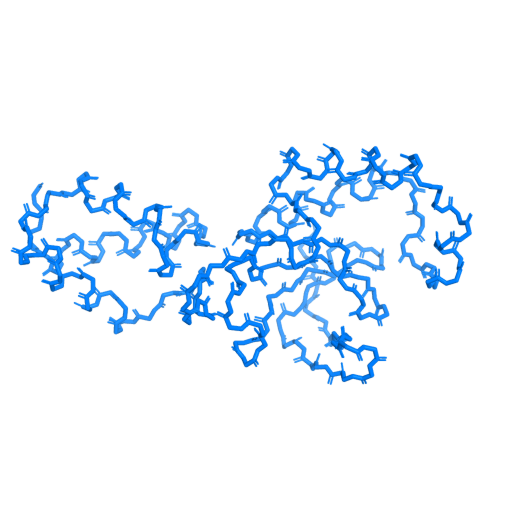 C . ASP A 1 130 ? 11.410 -6.054 -15.879 1.00 92.00 130 ASP A C 1
ATOM 1021 O O . ASP A 1 130 ? 11.181 -5.178 -16.720 1.00 92.00 130 ASP A O 1
ATOM 1025 N N . ILE A 1 131 ? 12.592 -6.166 -15.256 1.00 94.81 131 ILE A N 1
ATOM 1026 C CA . ILE A 1 131 ? 13.754 -5.309 -15.531 1.00 94.81 131 ILE A CA 1
ATOM 1027 C C . ILE A 1 131 ? 14.221 -5.494 -16.976 1.00 94.81 131 ILE A C 1
ATOM 1029 O O . ILE A 1 131 ? 14.346 -4.510 -17.702 1.00 94.81 131 ILE A O 1
ATOM 1033 N N . GLU A 1 132 ? 14.462 -6.736 -17.407 1.00 95.62 132 GLU A N 1
ATOM 1034 C CA . GLU A 1 132 ? 14.953 -7.038 -18.757 1.00 95.62 132 GLU A CA 1
ATOM 1035 C C . GLU A 1 132 ? 13.978 -6.561 -19.841 1.00 95.62 132 GLU A C 1
ATOM 1037 O O . GLU A 1 132 ? 14.394 -5.937 -20.820 1.00 95.62 132 GLU A O 1
ATOM 1042 N N . ALA A 1 133 ? 12.677 -6.808 -19.656 1.00 94.00 133 ALA A N 1
ATOM 1043 C CA . ALA A 1 133 ? 11.649 -6.376 -20.598 1.00 94.00 133 ALA A CA 1
ATOM 1044 C C . ALA A 1 133 ? 11.584 -4.845 -20.709 1.00 94.00 133 ALA A C 1
ATOM 1046 O O . ALA A 1 133 ? 11.535 -4.303 -21.813 1.00 94.00 133 ALA A O 1
ATOM 1047 N N . THR A 1 134 ? 11.638 -4.150 -19.572 1.00 94.81 134 THR A N 1
ATOM 1048 C CA . THR A 1 134 ? 11.572 -2.684 -19.521 1.00 94.81 134 THR A CA 1
ATOM 1049 C C . THR A 1 134 ? 12.824 -2.040 -20.105 1.00 94.81 134 THR A C 1
ATOM 1051 O O . THR A 1 134 ? 12.725 -1.096 -20.885 1.00 94.81 134 THR A O 1
ATOM 1054 N N . ALA A 1 135 ? 14.007 -2.578 -19.801 1.00 96.62 135 ALA A N 1
ATOM 1055 C CA . ALA A 1 135 ? 15.258 -2.109 -20.385 1.00 96.62 135 ALA A CA 1
ATOM 1056 C C . ALA A 1 135 ? 15.272 -2.276 -21.912 1.00 96.62 135 ALA A C 1
ATOM 1058 O O . ALA A 1 135 ? 15.703 -1.372 -22.626 1.00 96.62 135 ALA A O 1
ATOM 1059 N N . ALA A 1 136 ? 14.755 -3.396 -22.430 1.00 97.06 136 ALA A N 1
ATOM 1060 C CA . ALA A 1 136 ? 14.646 -3.622 -23.868 1.00 97.06 136 ALA A CA 1
ATOM 1061 C C . ALA A 1 136 ? 13.699 -2.619 -24.556 1.00 97.06 136 ALA A C 1
ATOM 1063 O O . ALA A 1 136 ? 14.035 -2.116 -25.630 1.00 97.06 136 ALA A O 1
ATOM 1064 N N . GLU A 1 137 ? 12.550 -2.308 -23.942 1.00 95.69 137 GLU A N 1
ATOM 1065 C CA . GLU A 1 137 ? 11.623 -1.267 -24.419 1.00 95.69 137 GLU A CA 1
ATOM 1066 C C . GLU A 1 137 ? 12.312 0.104 -24.447 1.00 95.69 137 GLU A C 1
ATOM 1068 O O . GLU A 1 137 ? 12.377 0.750 -25.491 1.00 95.69 137 GLU A O 1
ATOM 1073 N N . PHE A 1 138 ? 12.901 0.523 -23.327 1.00 95.44 138 PHE A N 1
ATOM 1074 C CA . PHE A 1 138 ? 13.499 1.854 -23.201 1.00 95.44 138 PHE A CA 1
ATOM 1075 C C . PHE A 1 138 ? 14.738 2.045 -24.077 1.00 95.44 138 PHE A C 1
ATOM 1077 O O . PHE A 1 138 ? 14.944 3.133 -24.616 1.00 95.44 138 PHE A O 1
ATOM 1084 N N . LYS A 1 139 ? 15.515 0.981 -24.305 1.00 96.25 139 LYS A N 1
ATOM 1085 C CA . LYS A 1 139 ? 16.603 0.974 -25.289 1.00 96.25 139 LYS A CA 1
ATOM 1086 C C . LYS A 1 139 ? 16.094 1.163 -26.713 1.00 96.25 139 LYS A C 1
ATOM 1088 O O . LYS A 1 139 ? 16.705 1.894 -27.489 1.00 96.25 139 LYS A O 1
ATOM 1093 N N . ALA A 1 140 ? 14.993 0.500 -27.070 1.00 96.19 140 ALA A N 1
ATOM 1094 C CA . ALA A 1 140 ? 14.386 0.648 -28.390 1.00 96.19 140 ALA A CA 1
ATOM 1095 C C . ALA A 1 140 ? 13.836 2.067 -28.609 1.00 96.19 140 ALA A C 1
ATOM 1097 O O . ALA A 1 140 ? 13.960 2.605 -29.711 1.00 96.19 140 ALA A O 1
ATOM 1098 N N . ASP A 1 141 ? 13.298 2.678 -27.554 1.00 95.44 141 ASP A N 1
ATOM 1099 C CA . ASP A 1 141 ? 12.758 4.038 -27.580 1.00 95.44 141 ASP A CA 1
ATOM 1100 C C . ASP A 1 141 ? 13.831 5.135 -27.424 1.00 95.44 141 ASP A C 1
ATOM 1102 O O . ASP A 1 141 ? 13.552 6.311 -27.670 1.00 95.44 141 ASP A O 1
ATOM 1106 N N . GLY A 1 142 ? 15.065 4.770 -27.057 1.00 94.19 142 GLY A N 1
ATOM 1107 C CA . GLY A 1 142 ? 16.197 5.691 -26.917 1.00 94.19 142 GLY A CA 1
ATOM 1108 C C . GLY A 1 142 ? 16.086 6.629 -25.713 1.00 94.19 142 GLY A C 1
ATOM 1109 O O . GLY A 1 142 ? 16.477 7.793 -25.809 1.00 94.19 142 GLY A O 1
ATOM 1110 N N . TYR A 1 143 ? 15.515 6.150 -24.606 1.00 96.25 143 TYR A N 1
ATOM 1111 C CA . TYR A 1 143 ? 15.357 6.941 -23.383 1.00 96.25 143 TYR A CA 1
ATOM 1112 C C . TYR A 1 143 ? 16.714 7.194 -22.716 1.00 96.25 143 TYR A C 1
ATOM 1114 O O . TYR A 1 143 ? 17.555 6.301 -22.644 1.00 96.25 143 TYR A O 1
ATOM 1122 N N . ASN A 1 144 ? 16.907 8.404 -22.187 1.00 96.56 144 ASN A N 1
ATOM 1123 C CA . ASN A 1 144 ? 18.007 8.699 -21.262 1.00 96.56 144 ASN A CA 1
ATOM 1124 C C . ASN A 1 144 ? 17.633 8.291 -19.825 1.00 96.56 144 ASN A C 1
ATOM 1126 O O . ASN A 1 144 ? 16.475 7.968 -19.542 1.00 96.56 144 ASN A O 1
ATOM 1130 N N . ALA A 1 145 ? 18.587 8.346 -18.893 1.00 95.56 145 ALA A N 1
ATOM 1131 C CA . ALA A 1 145 ? 18.344 7.917 -17.511 1.00 95.56 145 ALA A CA 1
ATOM 1132 C C . ALA A 1 145 ? 17.196 8.686 -16.813 1.00 95.56 145 ALA A C 1
ATOM 1134 O O . ALA A 1 145 ? 16.425 8.111 -16.044 1.00 95.56 145 ALA A O 1
ATOM 1135 N N . LEU A 1 146 ? 17.026 9.981 -17.102 1.00 96.12 146 LEU A N 1
ATOM 1136 C CA . LEU A 1 146 ? 15.929 10.778 -16.541 1.00 96.12 146 LEU A CA 1
ATOM 1137 C C . LEU A 1 146 ? 14.566 10.350 -17.107 1.00 96.12 146 LEU A C 1
ATOM 1139 O O . LEU A 1 146 ? 13.596 10.254 -16.353 1.00 96.12 146 LEU A O 1
ATOM 1143 N N . ASP A 1 147 ? 14.491 10.071 -18.407 1.00 96.75 147 ASP A N 1
ATOM 1144 C CA . ASP A 1 147 ? 13.272 9.585 -19.058 1.00 96.75 147 ASP A CA 1
ATOM 1145 C C . ASP A 1 147 ? 12.870 8.211 -18.509 1.00 96.75 147 ASP A C 1
ATOM 1147 O O . ASP A 1 147 ? 11.692 7.991 -18.222 1.00 96.75 147 ASP A O 1
ATOM 1151 N N . VAL A 1 148 ? 13.845 7.322 -18.277 1.00 95.88 148 VAL A N 1
ATOM 1152 C CA . VAL A 1 148 ? 13.633 6.030 -17.602 1.00 95.88 148 VAL A CA 1
ATOM 1153 C C . VAL A 1 148 ? 13.027 6.243 -16.217 1.00 95.88 148 VAL A C 1
ATOM 1155 O O . VAL A 1 148 ? 11.975 5.673 -15.918 1.00 95.88 148 VAL A O 1
ATOM 1158 N N . MET A 1 149 ? 13.627 7.104 -15.389 1.00 94.69 149 MET A N 1
ATOM 1159 C CA . MET A 1 149 ? 13.106 7.414 -14.056 1.00 94.69 149 MET A CA 1
ATOM 1160 C C . MET A 1 149 ? 11.651 7.895 -14.116 1.00 94.69 149 MET A C 1
ATOM 1162 O O . MET A 1 149 ? 10.792 7.334 -13.437 1.00 94.69 149 MET A O 1
ATOM 1166 N N . VAL A 1 150 ? 11.354 8.899 -14.948 1.00 94.38 150 VAL A N 1
ATOM 1167 C CA . VAL A 1 150 ? 10.002 9.470 -15.080 1.00 94.38 150 VAL A CA 1
ATOM 1168 C C . VAL A 1 150 ? 9.006 8.444 -15.624 1.00 94.38 150 VAL A C 1
ATOM 1170 O O . VAL A 1 150 ? 7.860 8.393 -15.178 1.00 94.38 150 VAL A O 1
ATOM 1173 N N . ALA A 1 151 ? 9.412 7.608 -16.577 1.00 93.56 151 ALA A N 1
ATOM 1174 C CA . ALA A 1 151 ? 8.548 6.567 -17.115 1.00 93.56 151 ALA A CA 1
ATOM 1175 C C . ALA A 1 151 ? 8.226 5.506 -16.056 1.00 93.56 151 ALA A C 1
ATOM 1177 O O . ALA A 1 151 ? 7.070 5.095 -15.934 1.00 93.56 151 ALA A O 1
ATOM 1178 N N . MET A 1 152 ? 9.217 5.094 -15.263 1.00 93.38 152 MET A N 1
ATOM 1179 C CA . MET A 1 152 ? 9.031 4.099 -14.211 1.00 93.38 152 MET A CA 1
ATOM 1180 C C . MET A 1 152 ? 8.097 4.605 -13.106 1.00 93.38 152 MET A C 1
ATOM 1182 O O . MET A 1 152 ? 7.184 3.875 -12.727 1.00 93.38 152 MET A O 1
ATOM 1186 N N . THR A 1 153 ? 8.214 5.852 -12.628 1.00 89.56 153 THR A N 1
ATOM 1187 C CA . THR A 1 153 ? 7.397 6.346 -11.491 1.00 89.56 153 THR A CA 1
ATOM 1188 C C . THR A 1 153 ? 5.881 6.272 -11.710 1.00 89.56 153 THR A C 1
ATOM 1190 O O . THR A 1 153 ? 5.119 6.279 -10.741 1.00 89.56 153 THR A O 1
ATOM 1193 N N . HIS A 1 154 ? 5.427 6.188 -12.962 1.00 86.50 154 HIS A N 1
ATOM 1194 C CA . HIS A 1 154 ? 4.012 6.164 -13.334 1.00 86.50 154 HIS A CA 1
ATOM 1195 C C . HIS A 1 154 ? 3.554 4.845 -13.967 1.00 86.50 154 HIS A C 1
AT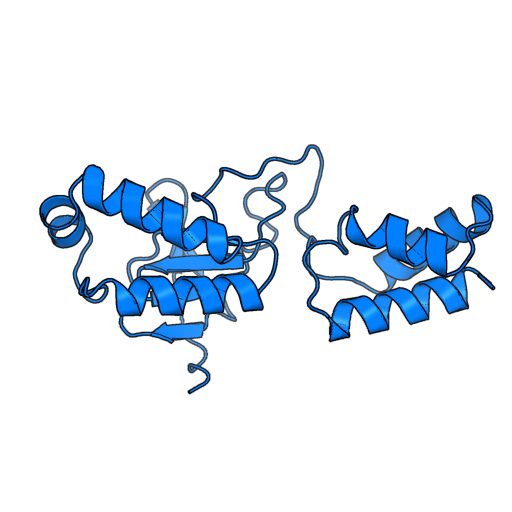OM 1197 O O . HIS A 1 154 ? 2.428 4.773 -14.465 1.00 86.50 154 HIS A O 1
ATOM 1203 N N . ARG A 1 155 ? 4.385 3.796 -13.950 1.00 87.69 155 ARG A N 1
ATOM 1204 C CA . ARG A 1 155 ? 4.072 2.501 -14.569 1.00 87.69 155 ARG A CA 1
ATOM 1205 C C . ARG A 1 155 ? 4.149 1.360 -13.563 1.00 87.69 155 ARG A C 1
ATOM 1207 O O . ARG A 1 155 ? 4.906 1.399 -12.595 1.00 87.69 155 ARG A O 1
ATOM 1214 N N . VAL A 1 156 ? 3.353 0.328 -13.814 1.00 87.12 156 VAL A N 1
ATOM 1215 C CA . VAL A 1 156 ? 3.518 -0.964 -13.146 1.00 87.12 156 VAL A CA 1
ATOM 1216 C C . VAL A 1 156 ? 4.736 -1.691 -13.730 1.00 87.12 156 VAL A C 1
ATOM 1218 O O . VAL A 1 156 ? 5.017 -1.516 -14.917 1.00 87.12 156 VAL A O 1
ATOM 1221 N N . PRO A 1 157 ? 5.453 -2.490 -12.925 1.00 90.62 157 PRO A N 1
ATOM 1222 C CA . PRO A 1 157 ? 5.247 -2.717 -11.490 1.00 90.62 157 PRO A CA 1
ATOM 1223 C C . PRO A 1 157 ? 5.908 -1.676 -10.555 1.00 90.62 157 PRO A C 1
ATOM 1225 O O . PRO A 1 157 ? 5.877 -1.839 -9.337 1.00 90.62 157 PRO A O 1
ATOM 1228 N N . TRP A 1 158 ? 6.509 -0.610 -11.081 1.00 90.81 158 TRP A N 1
ATOM 1229 C CA . TRP A 1 158 ? 7.444 0.253 -10.340 1.00 90.81 158 TRP A CA 1
ATOM 1230 C C . TRP A 1 158 ? 6.788 1.236 -9.363 1.00 90.81 158 TRP A C 1
ATOM 1232 O O . TRP A 1 158 ? 7.356 1.545 -8.319 1.00 90.81 158 TRP A O 1
ATOM 1242 N N . MET A 1 159 ? 5.589 1.732 -9.676 1.00 86.12 159 MET A N 1
ATOM 1243 C CA . MET A 1 159 ? 4.923 2.799 -8.908 1.00 86.12 159 MET A CA 1
ATOM 1244 C C . MET A 1 159 ? 4.667 2.470 -7.422 1.00 86.12 159 MET A C 1
ATOM 1246 O O . MET A 1 159 ? 4.502 3.383 -6.609 1.00 86.12 159 MET A O 1
ATOM 1250 N N . GLY A 1 160 ? 4.629 1.183 -7.061 1.00 86.31 160 GLY A N 1
ATOM 1251 C CA . GLY A 1 160 ? 4.435 0.709 -5.685 1.00 86.31 160 GLY A CA 1
ATOM 1252 C C . GLY A 1 160 ? 5.717 0.370 -4.917 1.00 86.31 160 GLY A C 1
ATOM 1253 O O . GLY A 1 160 ? 5.615 -0.063 -3.768 1.00 86.31 160 GLY A O 1
ATOM 1254 N N . LEU A 1 161 ? 6.895 0.513 -5.534 1.00 89.88 161 LEU A N 1
ATOM 1255 C CA . LEU A 1 161 ? 8.172 0.232 -4.875 1.00 89.88 161 LEU A CA 1
ATOM 1256 C C . LEU A 1 161 ? 8.480 1.293 -3.817 1.00 89.88 161 LEU A C 1
ATOM 1258 O O . LEU A 1 161 ? 8.069 2.456 -3.938 1.00 89.88 161 LEU A O 1
ATOM 1262 N N . ASP A 1 162 ? 9.187 0.878 -2.767 1.00 86.38 162 ASP A N 1
ATOM 1263 C CA . ASP A 1 162 ? 9.819 1.832 -1.865 1.00 86.38 162 ASP A CA 1
ATOM 1264 C C . ASP A 1 162 ? 11.030 2.497 -2.537 1.00 86.38 162 ASP A C 1
ATOM 1266 O O . ASP A 1 162 ? 11.370 2.210 -3.686 1.00 86.38 162 ASP A O 1
ATOM 1270 N N . THR A 1 163 ? 11.628 3.468 -1.849 1.00 89.12 163 THR A N 1
ATOM 1271 C CA . THR A 1 163 ? 12.679 4.301 -2.447 1.00 89.12 163 THR A CA 1
ATOM 1272 C C . THR A 1 163 ? 13.917 3.485 -2.812 1.00 89.12 163 THR A C 1
ATOM 1274 O O . THR A 1 163 ? 14.516 3.734 -3.857 1.00 89.12 163 THR A O 1
ATOM 1277 N N . ASP A 1 164 ? 14.299 2.525 -1.973 1.00 91.19 164 ASP A N 1
ATOM 1278 C CA . ASP A 1 164 ? 15.527 1.756 -2.162 1.00 91.19 164 ASP A CA 1
ATOM 1279 C C . ASP A 1 164 ? 15.336 0.737 -3.290 1.00 91.19 164 ASP A C 1
ATOM 1281 O O . ASP A 1 164 ? 16.125 0.720 -4.237 1.00 91.19 164 ASP A O 1
ATOM 1285 N N . ASP A 1 165 ? 14.223 0.000 -3.261 1.00 91.81 165 ASP A N 1
ATOM 1286 C CA . ASP A 1 165 ? 13.842 -0.953 -4.304 1.00 91.81 165 ASP A CA 1
ATOM 1287 C C . ASP A 1 165 ? 13.664 -0.267 -5.667 1.00 91.81 165 ASP A C 1
ATOM 1289 O O . ASP A 1 165 ? 14.096 -0.786 -6.700 1.00 91.81 165 ASP A O 1
ATOM 1293 N N . PHE A 1 166 ? 13.044 0.920 -5.691 1.00 93.25 166 PHE A N 1
ATOM 1294 C CA . PHE A 1 166 ? 12.871 1.694 -6.919 1.00 93.25 166 PHE A CA 1
ATOM 1295 C C . PHE A 1 166 ? 14.216 2.143 -7.492 1.00 93.25 166 PHE A C 1
ATOM 1297 O O . PHE A 1 166 ? 14.441 2.010 -8.694 1.00 93.25 166 PHE A O 1
ATOM 1304 N N . ASN A 1 167 ? 15.111 2.668 -6.651 1.00 94.56 167 ASN A N 1
ATOM 1305 C CA . ASN A 1 167 ? 16.428 3.128 -7.087 1.00 94.56 167 ASN A CA 1
ATOM 1306 C C . ASN A 1 167 ? 17.292 1.969 -7.596 1.00 94.56 167 ASN A C 1
ATOM 1308 O O . ASN A 1 167 ? 17.989 2.124 -8.600 1.00 94.56 167 ASN A O 1
ATOM 1312 N N . GLU A 1 168 ? 17.238 0.811 -6.936 1.00 96.00 168 GLU A N 1
ATOM 1313 C CA . GLU A 1 168 ? 17.924 -0.393 -7.402 1.00 96.00 168 GLU A CA 1
ATOM 1314 C C . GLU A 1 168 ? 17.405 -0.824 -8.778 1.00 96.00 168 GLU A C 1
ATOM 1316 O O . GLU A 1 168 ? 18.194 -0.955 -9.718 1.00 96.00 168 GLU A O 1
ATOM 1321 N N . ALA A 1 169 ? 16.085 -0.972 -8.928 1.00 95.44 169 ALA A N 1
ATOM 1322 C CA . ALA A 1 169 ? 15.471 -1.337 -10.201 1.00 95.44 169 ALA A CA 1
ATOM 1323 C C . ALA A 1 169 ? 15.806 -0.331 -11.312 1.00 95.44 169 ALA A C 1
ATOM 1325 O O . ALA A 1 169 ? 16.197 -0.730 -12.407 1.00 95.44 169 ALA A O 1
ATOM 1326 N N . HIS A 1 170 ? 15.705 0.968 -11.020 1.00 96.50 170 HIS A N 1
ATOM 1327 C CA . HIS A 1 170 ? 16.044 2.043 -11.949 1.00 96.50 170 HIS A CA 1
ATOM 1328 C C . HIS A 1 170 ? 17.481 1.916 -12.457 1.00 96.50 170 HIS A C 1
ATOM 1330 O O . HIS A 1 170 ? 17.706 1.905 -13.665 1.00 96.50 170 HIS A O 1
ATOM 1336 N N . ASN A 1 171 ? 18.450 1.775 -11.551 1.00 97.06 171 ASN A N 1
ATOM 1337 C CA . ASN A 1 171 ? 19.859 1.693 -11.930 1.00 97.06 171 ASN A CA 1
ATOM 1338 C C . ASN A 1 171 ? 20.134 0.477 -12.820 1.00 97.06 171 ASN A C 1
ATOM 1340 O O . ASN A 1 171 ? 20.857 0.591 -13.807 1.00 97.06 171 ASN A O 1
ATOM 1344 N N . ARG A 1 172 ? 19.508 -0.665 -12.514 1.00 97.69 172 ARG A N 1
ATOM 1345 C CA . ARG A 1 172 ? 19.620 -1.880 -13.332 1.00 97.69 172 ARG A CA 1
ATOM 1346 C C . ARG A 1 172 ? 19.009 -1.697 -14.723 1.00 97.69 172 ARG A C 1
ATOM 1348 O O . ARG A 1 172 ? 19.596 -2.146 -15.703 1.00 97.69 172 ARG A O 1
ATOM 1355 N N . VAL A 1 173 ? 17.854 -1.034 -14.828 1.00 97.44 173 VAL A N 1
ATOM 1356 C CA . VAL A 1 173 ? 17.217 -0.732 -16.121 1.00 97.44 173 VAL A CA 1
ATOM 1357 C C . VAL A 1 173 ? 18.081 0.222 -16.946 1.00 97.44 173 VAL A C 1
ATOM 1359 O O . VAL A 1 173 ? 18.287 -0.041 -18.126 1.00 97.44 173 VAL A O 1
ATOM 1362 N N . VAL A 1 174 ? 18.613 1.287 -16.339 1.00 97.62 174 VAL A N 1
ATOM 1363 C CA . VAL A 1 174 ? 19.501 2.258 -17.003 1.00 97.62 174 VAL A CA 1
ATOM 1364 C C . VAL A 1 174 ? 20.746 1.575 -17.565 1.00 97.62 174 VAL A C 1
ATOM 1366 O O . VAL A 1 174 ? 21.071 1.771 -18.734 1.00 97.62 174 VAL A O 1
ATOM 1369 N N . GLU A 1 175 ? 21.398 0.728 -16.763 1.00 97.62 175 GLU A N 1
ATOM 1370 C CA . GLU A 1 175 ? 22.578 -0.030 -17.189 1.00 97.62 175 GLU A CA 1
ATOM 1371 C C . GLU A 1 175 ? 22.262 -0.954 -18.373 1.00 97.62 175 GLU A C 1
ATOM 1373 O O . GLU A 1 175 ? 22.973 -0.947 -19.372 1.00 97.62 175 GLU A O 1
ATOM 1378 N N . LEU A 1 176 ? 21.172 -1.722 -18.303 1.00 97.81 176 LEU A N 1
ATOM 1379 C CA . LEU A 1 176 ? 20.800 -2.670 -19.362 1.00 97.81 176 LEU A CA 1
ATOM 1380 C C . LEU A 1 176 ? 20.280 -1.991 -20.636 1.00 97.81 176 LEU A C 1
ATOM 1382 O O . LEU A 1 176 ? 20.413 -2.544 -21.733 1.00 97.81 176 LEU A O 1
ATOM 1386 N N . ALA A 1 177 ? 19.670 -0.814 -20.499 1.00 96.38 177 ALA A N 1
ATOM 1387 C CA . ALA A 1 177 ? 19.183 -0.032 -21.624 1.00 96.38 177 ALA A CA 1
ATOM 1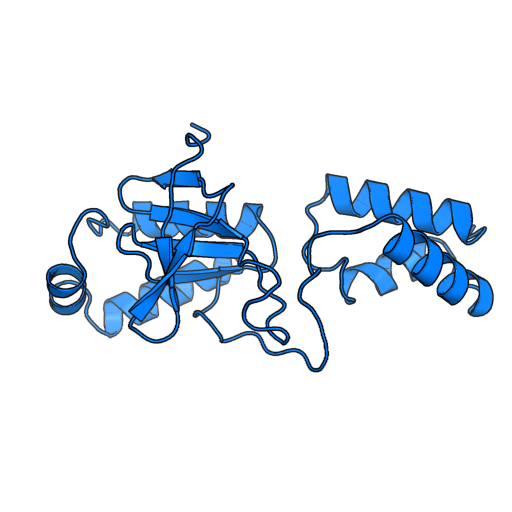388 C C . ALA A 1 177 ? 20.306 0.726 -22.354 1.00 96.38 177 ALA A C 1
ATOM 1390 O O . ALA A 1 177 ? 20.068 1.210 -23.460 1.00 96.38 177 ALA A O 1
ATOM 1391 N N . ASP A 1 178 ? 21.513 0.793 -21.772 1.00 95.75 178 ASP A N 1
ATOM 1392 C CA . ASP A 1 178 ? 22.592 1.706 -22.171 1.00 95.75 178 ASP A CA 1
ATOM 1393 C C . ASP A 1 178 ? 22.110 3.176 -22.208 1.00 95.75 178 ASP A C 1
ATOM 1395 O O . ASP A 1 178 ? 22.377 3.908 -23.163 1.00 95.75 178 ASP A O 1
ATOM 1399 N N . ALA A 1 179 ? 21.332 3.589 -21.200 1.00 92.44 179 ALA A N 1
ATOM 1400 C CA . ALA A 1 179 ? 20.789 4.943 -21.102 1.00 92.44 179 ALA A CA 1
ATOM 1401 C C . ALA A 1 179 ? 21.793 5.889 -20.412 1.00 92.44 179 ALA A C 1
ATOM 1403 O O . ALA A 1 179 ? 22.152 5.669 -19.255 1.00 92.44 179 ALA A O 1
ATOM 1404 N N . ASP A 1 180 ? 22.220 6.947 -21.109 1.00 85.94 180 ASP A N 1
ATOM 1405 C CA . ASP A 1 180 ? 23.168 7.965 -20.608 1.00 85.94 180 ASP A CA 1
ATOM 1406 C C . ASP A 1 180 ? 22.484 9.162 -19.921 1.00 85.94 180 ASP A C 1
ATOM 1408 O O . ASP A 1 180 ? 21.324 9.484 -20.275 1.00 85.94 180 ASP A O 1
#

Radius of gyration: 18.24 Å; chains: 1; bounding box: 45×29×48 Å

pLDDT: mean 89.97, std 9.01, range [40.0, 97.94]

Foldseek 3Di:
DWFDADFAFADDPNDHTDTFRRWGCLDQQWIWGFAALVPDQFAQQRIFIDGRVRYTPWTALESVLSSVLVVLVVVLVDPSNDDPVVCVVVQDPVNSVVSQVVSVVSRIHGPPPGGHPDGQSCAQHDDPVNLLVLLVVCLVVQAALVRLLVVQCPDPNRVSHDPVRNVVSSVSSCVSSVHD

Organism: NCBI:txid67356

Sequence (180 aa):
MIGETTEYRMVVHGEQRYTVPDAIQAAPGLVVFRMPNDQSINCPARWRIGHHDGRAIAEAMRREDAFKGVAILVESGIDWTRDEDYLQVTISSKTARDLYAKLSYAWCDEPGSSYMPGDVTHNGTYTDADIEATAAEFKADGYNALDVMVAMTHRVPWMGLDTDDFNEAHNRVVELADAD

Secondary structure (DSSP, 8-state):
-PPPEEEEEEEETTTEEEEEEEEEEEETTEEEEEPPTTS-TT----EEEEETTS-EEEEESSHHHHHHHHHHHHHTT--TTS-HHHHHHHS-HHHHHHHHHHHGGGTEE-TT----SS--TTTT---HHHHHHHHHHHHHHT--HHHHHHHHHTSTTGGG--HHHHHHHHHHHHHHHT--